Protein AF-A0A968BR06-F1 (afdb_monomer)

Mean predicted aligned error: 5.44 Å

Foldseek 3Di:
DDKFFADDPPHFAAVVQWPFKWKWKAAQVRDTQDIDTWDDDDRRITHDDDDPVSVVPGDFHWMKMKMWIHGNPDPDIDIDMDIDGD

Secondary structure (DSSP, 8-state):
-EEEE-EETTEEPPGGGEEEEEEEEE-TTS-EEEEEEPEEEETTEEEE---HHHHHHS-SSEEEEEEEEEESS-SS-EEEEEEEE-

pLDDT: mean 85.38, std 6.47, range [64.75, 92.81]

Structure (mmCIF, N/CA/C/O backbone):
data_AF-A0A968BR06-F1
#
_entry.id   AF-A0A968BR06-F1
#
loop_
_atom_site.group_PDB
_atom_site.id
_atom_site.type_symbol
_atom_site.label_atom_id
_atom_site.label_alt_id
_atom_site.label_comp_id
_atom_site.label_asym_id
_atom_site.label_entity_id
_atom_site.label_seq_id
_atom_site.pdbx_PDB_ins_code
_atom_site.Cartn_x
_atom_site.Cartn_y
_atom_site.Cartn_z
_atom_site.occupancy
_atom_site.B_iso_or_equiv
_atom_site.auth_seq_id
_atom_site.auth_comp_id
_atom_site.auth_asym_id
_atom_site.auth_atom_id
_atom_site.pdbx_PDB_model_num
ATOM 1 N N . THR A 1 1 ? -11.310 4.197 -1.250 1.00 81.62 1 THR A N 1
ATOM 2 C CA . THR A 1 1 ? -10.127 3.795 -2.035 1.00 81.62 1 THR A CA 1
ATOM 3 C C . THR A 1 1 ? -8.988 4.732 -1.706 1.00 81.62 1 THR A C 1
ATOM 5 O O . THR A 1 1 ? -9.251 5.851 -1.277 1.00 81.62 1 THR A O 1
ATOM 8 N N . TYR A 1 2 ? -7.753 4.264 -1.832 1.00 85.75 2 TYR A N 1
ATOM 9 C CA . TYR A 1 2 ? -6.544 5.043 -1.586 1.00 85.75 2 TYR A CA 1
ATOM 10 C C . TYR A 1 2 ? -5.581 4.865 -2.756 1.00 85.75 2 TYR A C 1
ATOM 12 O O . TYR A 1 2 ? -5.392 3.740 -3.218 1.00 85.75 2 TYR A O 1
ATOM 20 N N . ASP A 1 3 ? -4.992 5.960 -3.218 1.00 89.88 3 ASP A N 1
ATOM 21 C CA . ASP A 1 3 ? -4.148 5.984 -4.409 1.00 89.88 3 ASP A CA 1
ATOM 22 C C . ASP A 1 3 ? -2.677 5.879 -4.004 1.00 89.88 3 ASP A C 1
ATOM 24 O O . ASP A 1 3 ? -2.187 6.650 -3.179 1.00 89.88 3 ASP A O 1
ATOM 28 N N . ILE A 1 4 ? -1.979 4.897 -4.566 1.00 89.06 4 ILE A N 1
ATOM 29 C CA . ILE A 1 4 ? -0.575 4.591 -4.306 1.00 89.06 4 ILE A CA 1
ATOM 30 C C . ILE A 1 4 ? 0.199 4.867 -5.591 1.00 89.06 4 ILE A C 1
ATOM 32 O O . ILE A 1 4 ? 0.013 4.187 -6.603 1.00 89.06 4 ILE A O 1
ATOM 36 N N . PHE A 1 5 ? 1.096 5.846 -5.530 1.00 90.00 5 PHE A 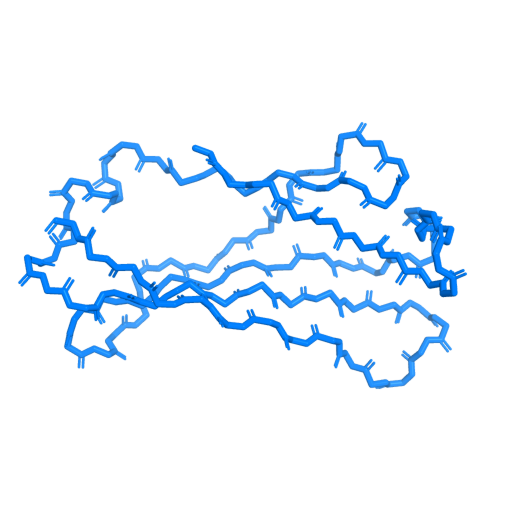N 1
ATOM 37 C CA . PHE A 1 5 ? 1.989 6.182 -6.630 1.00 90.00 5 PHE A CA 1
ATOM 38 C C . PHE A 1 5 ? 3.370 5.596 -6.359 1.00 90.00 5 PHE A C 1
ATOM 40 O O . PHE A 1 5 ? 3.949 5.804 -5.296 1.00 90.00 5 PHE A O 1
ATOM 47 N N . VAL A 1 6 ? 3.878 4.833 -7.319 1.00 88.44 6 VAL A N 1
ATOM 48 C CA . VAL A 1 6 ? 5.215 4.248 -7.289 1.00 88.44 6 VAL A CA 1
ATOM 49 C C . VAL A 1 6 ? 5.999 4.860 -8.436 1.00 88.44 6 VAL A C 1
ATOM 51 O O . VAL A 1 6 ? 5.754 4.547 -9.601 1.00 88.44 6 VAL A O 1
ATOM 54 N N . ASP A 1 7 ? 6.946 5.728 -8.108 1.00 89.38 7 ASP A N 1
ATOM 55 C CA . ASP A 1 7 ? 7.848 6.357 -9.066 1.00 89.38 7 ASP A CA 1
ATOM 56 C C . ASP A 1 7 ? 9.315 6.035 -8.758 1.00 89.38 7 ASP A C 1
ATOM 58 O O . ASP A 1 7 ? 9.684 5.598 -7.664 1.00 89.38 7 ASP A O 1
ATOM 62 N N . PHE A 1 8 ? 10.164 6.221 -9.761 1.00 83.88 8 PHE A N 1
ATOM 63 C CA . PHE A 1 8 ? 11.608 6.206 -9.615 1.00 83.88 8 PHE A CA 1
ATOM 64 C C . PHE A 1 8 ? 12.198 7.358 -10.417 1.00 83.88 8 PHE A C 1
ATOM 66 O O . PHE A 1 8 ? 11.933 7.500 -11.606 1.00 83.88 8 PHE A O 1
ATOM 73 N N . GLU A 1 9 ? 12.972 8.206 -9.738 1.00 85.94 9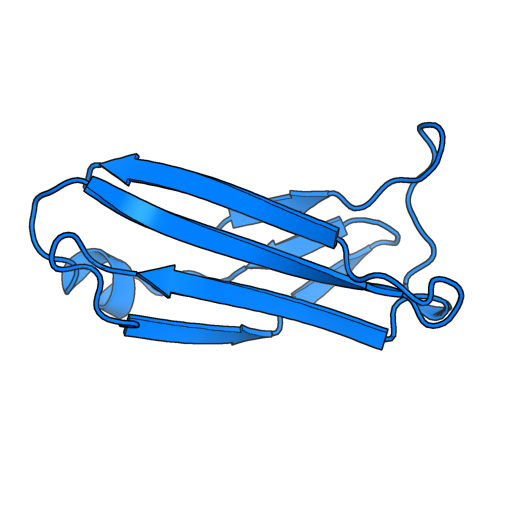 GLU A N 1
ATOM 74 C CA . GLU A 1 9 ? 13.555 9.427 -10.312 1.00 85.94 9 GLU A CA 1
ATOM 75 C C . GLU A 1 9 ? 12.512 10.380 -10.940 1.00 85.94 9 GLU A C 1
ATOM 77 O O . GLU A 1 9 ? 12.833 11.170 -11.827 1.00 85.94 9 GLU A O 1
ATOM 82 N N . GLY A 1 10 ? 11.267 10.354 -10.442 1.00 83.12 10 GLY A N 1
ATOM 83 C CA . GLY A 1 10 ? 10.166 11.176 -10.948 1.00 83.12 10 GLY A CA 1
ATOM 84 C C . GLY A 1 10 ? 9.457 10.609 -12.182 1.00 83.12 10 GLY A C 1
ATOM 85 O O . GLY A 1 10 ? 8.565 11.271 -12.715 1.00 83.12 10 GLY A O 1
ATOM 86 N N . GLU A 1 11 ? 9.820 9.403 -12.628 1.00 86.94 11 GLU A N 1
ATOM 87 C CA . GLU A 1 11 ? 9.113 8.661 -13.674 1.00 86.94 11 GLU A CA 1
ATOM 88 C C . GLU A 1 11 ? 8.277 7.524 -13.062 1.00 86.94 11 GLU A C 1
ATOM 90 O O . GLU A 1 11 ? 8.737 6.859 -12.129 1.00 86.94 11 GLU A O 1
ATOM 95 N N . PRO A 1 12 ? 7.054 7.267 -13.562 1.00 89.69 12 PRO A N 1
ATOM 96 C CA . PRO A 1 12 ? 6.224 6.172 -13.071 1.00 89.69 12 PRO A CA 1
ATOM 97 C C . PRO A 1 12 ? 6.940 4.829 -13.234 1.00 89.69 12 PRO A C 1
ATOM 99 O O . PRO A 1 12 ? 7.490 4.520 -14.294 1.00 89.69 12 PRO A O 1
ATOM 102 N N . TYR A 1 13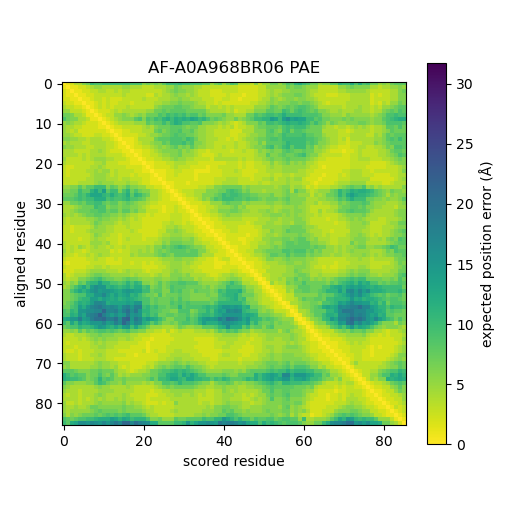 ? 6.935 4.019 -12.176 1.00 87.69 13 TYR A N 1
ATOM 103 C CA . TYR A 1 13 ? 7.645 2.748 -12.178 1.00 87.69 13 TYR A CA 1
ATOM 104 C C . TYR A 1 13 ? 6.907 1.711 -13.040 1.00 87.69 13 TYR A C 1
ATOM 106 O O . TYR A 1 13 ? 5.722 1.465 -12.791 1.00 87.69 13 TYR A O 1
ATOM 114 N N . PRO A 1 14 ? 7.577 1.039 -13.996 1.00 89.44 14 PRO A N 1
ATOM 115 C CA . PRO A 1 14 ? 6.934 0.047 -14.852 1.00 89.44 14 PRO A CA 1
ATOM 116 C C . PRO A 1 14 ? 6.304 -1.078 -14.032 1.00 89.44 14 PRO A C 1
ATOM 118 O O . PRO A 1 14 ? 6.986 -1.736 -13.238 1.00 89.44 14 PRO A O 1
ATOM 121 N N . ALA A 1 15 ? 5.018 -1.346 -14.246 1.00 87.62 15 ALA A N 1
ATOM 122 C CA . ALA A 1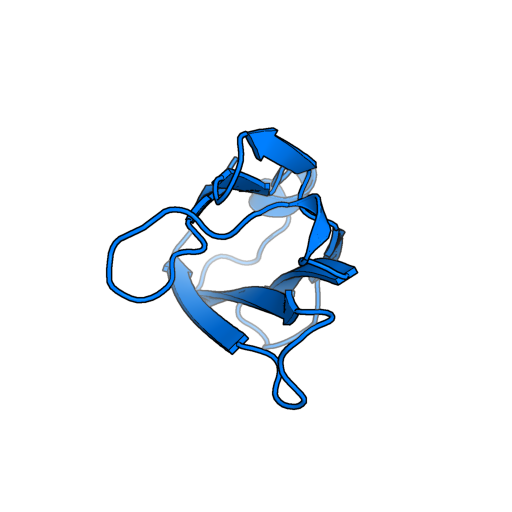 15 ? 4.309 -2.379 -13.501 1.00 87.62 15 ALA A CA 1
ATOM 123 C C . ALA A 1 15 ? 4.877 -3.783 -13.766 1.00 87.62 15 ALA A C 1
ATOM 125 O O . ALA A 1 15 ? 4.920 -4.619 -12.865 1.00 87.62 15 ALA A O 1
ATOM 126 N N . ASP A 1 16 ? 5.407 -4.025 -14.969 1.00 88.50 16 ASP A N 1
ATOM 127 C CA . ASP A 1 16 ? 6.112 -5.263 -15.322 1.00 88.50 16 ASP A CA 1
ATOM 128 C C . ASP A 1 16 ? 7.347 -5.531 -14.448 1.00 88.50 16 ASP A C 1
ATOM 130 O O . ASP A 1 16 ? 7.691 -6.691 -14.193 1.00 88.50 16 ASP A O 1
ATOM 134 N N . ASP A 1 17 ? 8.003 -4.480 -13.954 1.00 88.38 17 ASP A N 1
ATOM 135 C CA . ASP A 1 17 ? 9.148 -4.583 -13.051 1.00 88.38 17 ASP A CA 1
ATOM 136 C C . ASP A 1 17 ? 8.734 -4.572 -11.571 1.00 88.38 17 ASP A C 1
ATOM 138 O O . ASP A 1 17 ? 9.580 -4.792 -10.702 1.00 88.38 17 ASP A O 1
ATOM 142 N N . ILE A 1 18 ? 7.446 -4.406 -11.260 1.00 88.88 18 ILE A N 1
ATOM 143 C CA . ILE A 1 18 ? 6.894 -4.618 -9.921 1.00 88.88 18 ILE A CA 1
ATOM 144 C C . ILE A 1 18 ? 6.505 -6.087 -9.752 1.00 88.88 18 ILE A C 1
ATOM 146 O O . ILE A 1 18 ? 5.908 -6.731 -10.614 1.00 88.88 18 ILE A O 1
ATOM 150 N N . MET A 1 19 ? 6.914 -6.661 -8.625 1.00 88.31 19 MET A N 1
ATOM 151 C CA . MET A 1 19 ? 6.538 -8.015 -8.237 1.00 88.31 19 MET A CA 1
ATOM 152 C C . MET A 1 19 ? 5.150 -8.024 -7.609 1.00 88.31 19 MET A C 1
ATOM 154 O O . MET A 1 19 ? 4.346 -8.889 -7.934 1.00 88.31 19 MET A O 1
ATOM 158 N N . MET A 1 20 ? 4.900 -7.089 -6.694 1.00 88.69 20 MET A N 1
ATOM 159 C CA . MET A 1 20 ? 3.638 -6.966 -5.970 1.00 88.69 20 MET A CA 1
ATOM 160 C C . MET A 1 20 ? 3.577 -5.632 -5.225 1.00 88.69 20 MET A C 1
ATOM 162 O O . MET A 1 20 ? 4.600 -5.142 -4.737 1.00 88.69 20 MET A O 1
ATOM 166 N N . VAL A 1 21 ? 2.367 -5.098 -5.077 1.00 91.62 21 VAL A N 1
ATOM 167 C CA . VAL A 1 21 ? 2.065 -3.989 -4.168 1.00 91.62 21 VAL A CA 1
ATOM 168 C C . VAL A 1 21 ? 1.038 -4.485 -3.162 1.00 91.62 21 VAL A C 1
ATOM 170 O O . VAL A 1 21 ? -0.042 -4.930 -3.541 1.00 91.62 21 VAL A O 1
ATOM 173 N N . LYS A 1 22 ? 1.381 -4.450 -1.876 1.00 92.81 22 LYS A N 1
ATOM 174 C CA . LYS A 1 22 ? 0.488 -4.824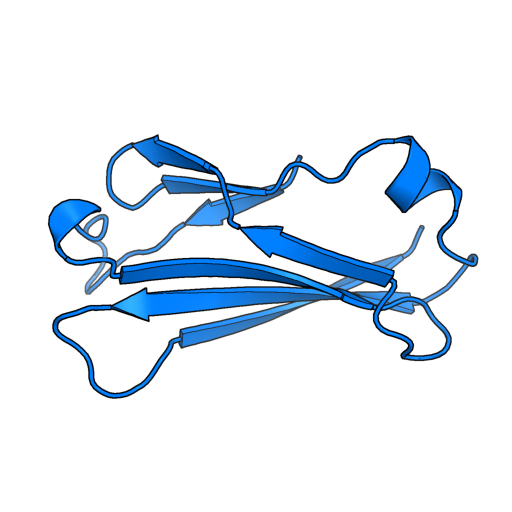 -0.776 1.00 92.81 22 LYS A CA 1
ATOM 175 C C . LYS A 1 22 ? 0.179 -3.628 0.090 1.00 92.81 22 LYS A C 1
ATOM 177 O O . LYS A 1 22 ? 1.033 -2.772 0.282 1.00 92.81 22 LYS A O 1
ATOM 182 N N . TYR A 1 23 ? -1.012 -3.615 0.661 1.00 91.50 23 TYR A N 1
ATOM 183 C CA . TYR A 1 23 ? -1.365 -2.687 1.714 1.00 91.50 23 TYR A CA 1
ATOM 184 C C . TYR A 1 23 ? -1.800 -3.437 2.970 1.00 91.50 23 TYR A C 1
ATOM 186 O O . TYR A 1 23 ? -2.389 -4.519 2.909 1.00 91.50 23 TYR A O 1
ATOM 194 N N . LEU A 1 24 ? -1.455 -2.857 4.113 1.00 91.00 24 LEU A N 1
ATOM 195 C CA . LEU A 1 24 ? -1.799 -3.327 5.443 1.00 91.00 24 LEU A CA 1
ATOM 196 C C . LEU A 1 24 ? -2.574 -2.218 6.149 1.00 91.00 24 LEU A C 1
ATOM 198 O O . LEU A 1 24 ? -2.165 -1.057 6.110 1.00 91.00 24 LEU A O 1
ATOM 202 N N . VAL A 1 25 ? -3.666 -2.578 6.809 1.00 88.62 25 VAL A N 1
ATOM 203 C CA . VAL A 1 25 ? -4.464 -1.663 7.625 1.00 88.62 25 VAL A CA 1
ATOM 204 C C . VAL A 1 25 ? -4.395 -2.132 9.064 1.00 88.62 25 VAL A C 1
ATOM 206 O O . VAL A 1 25 ? -4.722 -3.280 9.359 1.00 88.62 25 VAL A O 1
ATOM 209 N N . PHE A 1 26 ? -3.974 -1.237 9.943 1.00 87.75 26 PHE A N 1
ATOM 210 C CA . PHE A 1 26 ? -3.942 -1.433 11.379 1.00 87.75 26 PHE A CA 1
ATOM 211 C C . PHE A 1 26 ? -4.965 -0.519 12.041 1.00 87.75 26 PHE A C 1
ATOM 213 O O . PHE A 1 26 ? -5.106 0.643 11.643 1.00 87.75 26 PHE A O 1
ATOM 220 N N . ASP A 1 27 ? -5.655 -1.038 13.046 1.00 86.25 27 ASP A N 1
ATOM 221 C CA . ASP A 1 27 ? -6.576 -0.250 13.858 1.00 86.25 27 ASP A CA 1
ATOM 222 C C . ASP A 1 27 ? -5.846 0.577 14.935 1.00 86.25 27 ASP A C 1
ATOM 224 O O . ASP A 1 27 ? -4.618 0.544 15.079 1.00 86.25 27 ASP A O 1
ATOM 228 N N . ALA A 1 28 ? -6.624 1.321 15.722 1.00 83.31 28 ALA A N 1
ATOM 229 C CA . ALA A 1 28 ? -6.142 2.118 16.842 1.00 83.31 28 ALA A CA 1
ATOM 230 C C . ALA A 1 28 ? -5.533 1.296 17.998 1.00 83.31 28 ALA A C 1
ATOM 232 O O . ALA A 1 28 ? -4.819 1.870 18.826 1.00 83.31 28 ALA A O 1
ATOM 233 N N . THR A 1 29 ? -5.781 -0.019 18.074 1.00 81.94 29 THR A N 1
ATOM 234 C CA . THR A 1 29 ? -5.144 -0.913 19.060 1.00 81.94 29 THR A CA 1
ATOM 235 C C . THR A 1 29 ? -3.808 -1.464 18.547 1.00 81.94 29 THR A C 1
ATOM 237 O O . THR A 1 29 ? -3.022 -2.008 19.329 1.00 81.94 29 THR A O 1
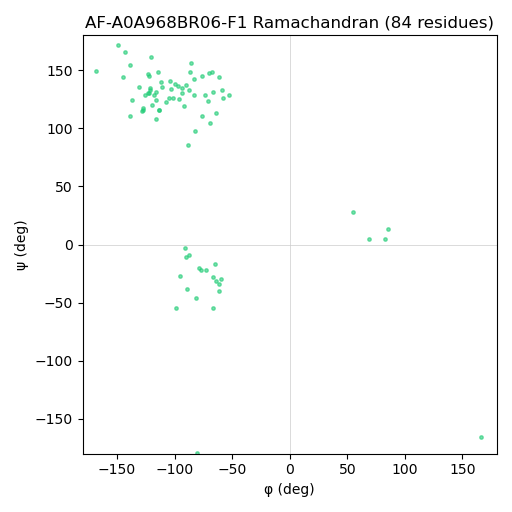ATOM 240 N N . GLY A 1 30 ? -3.495 -1.237 17.266 1.00 78.50 30 GLY A N 1
ATOM 241 C CA . GLY A 1 30 ? -2.295 -1.719 16.591 1.00 78.50 30 GLY A CA 1
ATOM 242 C C . GLY A 1 30 ? -2.447 -3.138 16.041 1.00 78.50 30 GLY A C 1
ATOM 243 O O . GLY A 1 30 ? -1.444 -3.766 15.689 1.00 78.50 30 GLY A O 1
ATOM 244 N N . GLU A 1 31 ? -3.670 -3.657 15.972 1.00 84.38 31 GLU A N 1
ATOM 245 C CA . GLU A 1 31 ? -3.980 -4.956 15.396 1.00 84.38 31 GLU A CA 1
ATOM 246 C C . GLU A 1 31 ? -4.122 -4.849 13.876 1.00 84.38 31 GLU A C 1
ATOM 248 O O . GLU A 1 31 ? -4.609 -3.861 13.329 1.00 84.38 31 GLU A O 1
ATOM 253 N N . LEU A 1 32 ? -3.649 -5.875 13.166 1.00 86.56 32 LEU A N 1
ATOM 254 C CA . LEU A 1 32 ? -3.770 -5.948 11.714 1.00 86.56 32 LEU A CA 1
ATOM 255 C C . LEU A 1 32 ? -5.208 -6.328 11.351 1.00 86.56 32 LEU A C 1
ATOM 257 O O . LEU A 1 32 ? -5.616 -7.472 11.549 1.00 86.56 32 LEU A O 1
ATOM 261 N N . VAL A 1 33 ? -5.937 -5.380 10.775 1.00 86.06 33 VAL A N 1
ATOM 262 C CA . VAL A 1 33 ? -7.337 -5.543 10.368 1.00 86.06 33 VAL A CA 1
ATOM 263 C C . VAL A 1 33 ? -7.431 -6.073 8.943 1.00 86.06 33 VAL A C 1
ATOM 265 O O . VAL A 1 33 ? -8.277 -6.914 8.648 1.00 86.06 33 VAL A O 1
ATOM 268 N N . GLU A 1 34 ? -6.543 -5.619 8.054 1.00 86.56 34 GLU A N 1
ATOM 269 C CA . GLU A 1 34 ? -6.533 -6.060 6.660 1.00 86.56 34 GLU A CA 1
ATOM 270 C C . GLU A 1 34 ? -5.125 -6.160 6.089 1.00 86.56 34 GLU A C 1
ATOM 272 O O . GLU A 1 34 ? -4.251 -5.343 6.377 1.00 86.56 34 GLU A O 1
ATOM 277 N N . ALA A 1 35 ? -4.931 -7.161 5.234 1.00 90.12 35 ALA A N 1
ATOM 278 C CA . ALA A 1 35 ? -3.753 -7.315 4.402 1.00 90.12 35 ALA A CA 1
ATOM 279 C C . ALA A 1 35 ? -4.184 -7.782 3.012 1.00 90.12 35 ALA A C 1
ATOM 281 O O . ALA A 1 35 ? -4.611 -8.926 2.846 1.00 90.12 35 ALA A O 1
ATOM 282 N N . ALA A 1 36 ? -4.050 -6.913 2.017 1.00 89.50 36 ALA A N 1
ATOM 283 C CA . ALA A 1 36 ? -4.494 -7.191 0.657 1.00 89.50 36 ALA A CA 1
ATOM 284 C C . ALA A 1 36 ? -3.534 -6.604 -0.385 1.00 89.50 36 ALA A C 1
ATOM 286 O O . ALA A 1 36 ? -2.624 -5.836 -0.071 1.00 89.50 36 ALA A O 1
ATOM 287 N N . GLU A 1 37 ? -3.687 -7.043 -1.631 1.00 91.50 37 GLU A N 1
ATOM 288 C CA . GLU A 1 37 ? -2.901 -6.554 -2.765 1.00 91.50 37 GLU A CA 1
ATOM 289 C C . GLU A 1 37 ? -3.605 -5.354 -3.400 1.00 91.50 37 GLU A C 1
ATOM 291 O O . GLU A 1 37 ? -4.830 -5.345 -3.528 1.00 91.50 37 GLU A O 1
ATOM 296 N N . ALA A 1 38 ? -2.834 -4.325 -3.748 1.00 91.25 38 ALA A N 1
ATOM 297 C CA . ALA A 1 38 ? -3.352 -3.159 -4.448 1.00 91.25 38 ALA A CA 1
ATOM 298 C C . ALA A 1 38 ? -3.588 -3.499 -5.925 1.00 91.25 38 ALA A C 1
ATOM 300 O O . ALA A 1 38 ? -2.832 -4.260 -6.534 1.00 91.25 38 ALA A O 1
ATOM 301 N N . GLU A 1 39 ? -4.633 -2.921 -6.503 1.00 90.88 39 GLU A N 1
ATOM 302 C CA . GLU A 1 39 ? -5.000 -3.136 -7.897 1.00 90.88 39 GLU A CA 1
ATOM 303 C C . GLU A 1 39 ? -4.174 -2.208 -8.789 1.00 90.88 39 GLU A C 1
ATOM 305 O O . GLU A 1 39 ? -4.108 -1.004 -8.547 1.00 90.88 39 GLU A O 1
ATOM 310 N N . LEU A 1 40 ? -3.529 -2.764 -9.816 1.00 90.50 40 LEU A N 1
ATOM 311 C CA . LEU A 1 40 ? -2.815 -1.978 -10.819 1.00 90.50 40 LEU A CA 1
ATOM 312 C C . LEU A 1 40 ? -3.826 -1.239 -11.700 1.00 90.50 40 LEU A C 1
ATOM 314 O O . LEU A 1 40 ? -4.668 -1.877 -12.334 1.00 90.50 40 LEU A O 1
ATOM 318 N N . VAL A 1 41 ? -3.704 0.084 -11.772 1.00 91.06 41 VAL A N 1
ATOM 319 C CA . VAL A 1 41 ? -4.517 0.922 -12.662 1.00 91.06 41 VAL A CA 1
ATOM 320 C C . VAL A 1 41 ? -3.727 1.239 -13.927 1.00 91.06 41 VAL A C 1
ATOM 322 O O . VAL A 1 41 ? -4.176 0.923 -15.026 1.00 91.06 41 VAL A O 1
ATOM 325 N N . GLU A 1 42 ? -2.529 1.801 -13.764 1.00 89.12 42 GLU A N 1
ATOM 326 C CA . GLU A 1 42 ? -1.583 2.149 -14.832 1.00 89.12 42 GLU A CA 1
ATOM 327 C C . GLU A 1 42 ? -0.143 2.025 -14.307 1.00 89.12 42 GLU A C 1
ATOM 329 O O . GLU A 1 42 ? 0.069 1.825 -13.110 1.00 89.12 42 GLU A O 1
ATOM 334 N N . ASP A 1 43 ? 0.865 2.132 -15.178 1.00 87.81 43 ASP A N 1
ATOM 335 C CA . ASP A 1 43 ? 2.269 2.106 -14.750 1.00 87.81 43 ASP A CA 1
ATOM 336 C C . ASP A 1 43 ? 2.531 3.146 -13.649 1.00 87.81 43 ASP A C 1
ATOM 338 O O . ASP A 1 43 ? 2.175 4.318 -13.770 1.00 87.81 43 ASP A O 1
ATOM 342 N N . GLY A 1 44 ? 3.135 2.697 -12.547 1.00 87.81 44 GLY A N 1
ATOM 343 C CA . GLY A 1 44 ? 3.379 3.516 -11.363 1.00 87.81 44 GLY A CA 1
ATOM 344 C C . GLY A 1 44 ? 2.131 3.927 -10.574 1.00 87.81 44 GLY A C 1
ATOM 345 O O . GLY A 1 44 ? 2.274 4.671 -9.608 1.00 87.81 44 GLY A O 1
ATOM 346 N N . TYR A 1 45 ? 0.930 3.456 -10.924 1.00 91.69 45 TYR A N 1
ATOM 347 C CA . TYR A 1 45 ? -0.314 3.810 -10.239 1.00 91.69 45 TYR A CA 1
ATOM 348 C C . TYR A 1 45 ? -1.117 2.577 -9.808 1.00 91.69 45 TYR A C 1
ATOM 350 O O . TYR A 1 45 ? -1.613 1.791 -10.620 1.00 91.69 45 TYR A O 1
ATOM 358 N N . TYR A 1 46 ? -1.281 2.450 -8.494 1.00 91.94 46 TYR A N 1
ATOM 359 C CA . TYR A 1 46 ? -2.031 1.386 -7.846 1.00 91.94 46 TYR A CA 1
ATOM 360 C C . TYR A 1 46 ? -3.130 1.973 -6.967 1.00 91.94 46 TYR A C 1
ATOM 362 O O . TYR A 1 46 ? -2.946 3.010 -6.336 1.00 91.94 46 TYR A O 1
ATOM 370 N N . THR A 1 47 ? -4.254 1.277 -6.854 1.00 90.88 47 THR A N 1
ATOM 371 C CA . THR A 1 47 ? -5.342 1.665 -5.955 1.00 90.88 47 THR A CA 1
ATOM 372 C C . THR A 1 47 ? -5.565 0.582 -4.907 1.00 90.88 47 THR A C 1
ATOM 374 O O . THR A 1 47 ? -5.738 -0.596 -5.215 1.00 90.88 47 THR A O 1
ATOM 377 N N . ALA A 1 48 ? -5.580 0.985 -3.639 1.00 89.88 48 ALA A N 1
ATOM 378 C CA . ALA A 1 48 ? -5.993 0.150 -2.522 1.00 89.88 48 ALA A CA 1
ATOM 379 C C . ALA A 1 48 ? -7.491 0.344 -2.244 1.00 89.88 48 ALA A C 1
ATOM 381 O O . ALA A 1 48 ? -7.965 1.441 -1.913 1.00 89.88 48 ALA A O 1
ATOM 382 N N . THR A 1 49 ? -8.253 -0.739 -2.358 1.00 86.56 49 THR A N 1
ATOM 383 C CA . THR A 1 49 ? -9.699 -0.730 -2.126 1.00 86.56 49 THR A CA 1
ATOM 384 C C . THR A 1 49 ? -10.012 -0.984 -0.654 1.00 86.56 49 THR A C 1
ATOM 386 O O . THR A 1 49 ? -10.310 -2.096 -0.244 1.00 86.56 49 THR A O 1
ATOM 389 N N . LEU A 1 50 ? -9.995 0.089 0.140 1.00 80.75 50 LEU A N 1
ATOM 390 C CA . LEU A 1 50 ? -10.533 0.096 1.504 1.00 80.75 50 LEU A CA 1
ATOM 391 C C . LEU A 1 50 ? -12.062 -0.022 1.438 1.00 80.75 50 LEU A C 1
ATOM 393 O O . LEU A 1 50 ? -12.740 0.937 1.049 1.00 80.75 50 LEU A O 1
ATOM 397 N N . SER A 1 51 ? -12.595 -1.201 1.754 1.00 76.56 51 SER A N 1
ATOM 398 C CA . SER A 1 51 ? -14.041 -1.436 1.760 1.00 76.56 51 SER A CA 1
ATOM 399 C C . SER A 1 51 ? -14.730 -0.641 2.877 1.00 76.56 51 SER A C 1
ATOM 401 O O . SER A 1 51 ? -14.152 -0.395 3.938 1.00 76.56 51 SER A O 1
ATOM 403 N N . ALA A 1 52 ? -15.978 -0.224 2.640 1.00 72.69 52 ALA A N 1
ATOM 404 C CA . ALA A 1 52 ? -16.748 0.545 3.621 1.00 72.69 52 ALA A CA 1
ATOM 405 C C . ALA A 1 52 ? -16.981 -0.247 4.919 1.00 72.69 52 ALA A C 1
ATOM 407 O O . ALA A 1 52 ? -16.961 0.340 6.000 1.00 72.69 52 ALA A O 1
ATOM 408 N N . ASP A 1 53 ? -17.141 -1.568 4.812 1.00 69.38 53 ASP A N 1
ATOM 409 C CA . ASP A 1 53 ? -17.221 -2.489 5.947 1.00 69.38 53 ASP A CA 1
ATOM 410 C C . ASP A 1 53 ? -15.939 -2.476 6.787 1.00 69.38 53 ASP A C 1
ATOM 412 O O . ASP A 1 53 ? -16.018 -2.464 8.014 1.00 69.38 53 ASP A O 1
ATOM 416 N N . LEU A 1 54 ? -14.765 -2.402 6.144 1.00 75.12 54 LEU A N 1
ATOM 417 C CA . LEU A 1 54 ? -13.492 -2.313 6.852 1.00 75.12 54 LEU A CA 1
ATOM 418 C C . LEU A 1 54 ? -13.376 -0.989 7.604 1.00 75.12 54 LEU A C 1
ATOM 420 O O . LEU A 1 54 ? -13.191 -0.981 8.815 1.00 75.12 54 LEU A O 1
ATOM 424 N N . THR A 1 55 ? -13.545 0.136 6.903 1.00 73.25 55 THR A N 1
ATOM 425 C CA . THR A 1 55 ? -13.403 1.469 7.508 1.00 73.25 55 THR A CA 1
ATOM 426 C C . THR A 1 55 ? -14.480 1.768 8.547 1.00 73.25 55 THR A C 1
ATOM 428 O O . THR A 1 55 ? -14.236 2.541 9.466 1.00 73.25 55 THR A O 1
ATOM 431 N N . GLY A 1 56 ? -15.664 1.163 8.415 1.00 69.00 56 GLY A N 1
ATOM 432 C CA . GLY A 1 56 ? -16.753 1.283 9.384 1.00 69.00 56 GLY A CA 1
ATOM 433 C C . GLY A 1 56 ? -16.575 0.404 10.624 1.00 69.00 56 GLY A C 1
ATOM 434 O O . GLY A 1 56 ? -17.199 0.679 11.646 1.00 69.00 56 GLY A O 1
ATOM 435 N N . GLY A 1 57 ? -15.742 -0.638 10.538 1.00 68.56 57 GLY A N 1
ATOM 436 C CA . GLY A 1 57 ? -15.374 -1.506 11.658 1.00 68.56 57 GLY A CA 1
ATOM 437 C C . GLY A 1 57 ? -14.139 -1.041 12.434 1.00 68.56 57 GLY A C 1
ATOM 438 O O . GLY A 1 57 ? -13.879 -1.581 13.506 1.00 68.56 57 GLY A O 1
ATOM 439 N N . LEU A 1 58 ? -13.393 -0.056 11.918 1.00 74.56 58 LEU A N 1
ATOM 440 C CA . LEU A 1 58 ? -12.241 0.510 12.616 1.00 74.56 58 LEU A CA 1
ATOM 441 C C . LEU A 1 58 ? -12.697 1.243 13.876 1.00 74.56 58 LEU A C 1
ATOM 443 O O . LEU A 1 58 ? -13.609 2.074 13.842 1.00 74.56 58 LEU A O 1
ATOM 447 N N . GLU A 1 59 ? -12.032 0.952 14.990 1.00 70.69 59 GLU A N 1
ATOM 448 C CA . GLU A 1 59 ? -12.267 1.674 16.232 1.00 70.69 59 GLU A CA 1
ATOM 449 C C . GLU A 1 59 ? -11.932 3.165 16.037 1.00 70.69 59 GLU A C 1
ATOM 451 O O . GLU A 1 59 ? -11.013 3.531 15.295 1.00 70.69 59 GLU A O 1
ATOM 456 N N . ALA A 1 60 ? -12.704 4.046 16.676 1.00 72.12 60 ALA A N 1
ATOM 457 C CA . ALA A 1 60 ? -12.467 5.482 16.590 1.00 72.12 60 ALA A CA 1
ATOM 458 C C . ALA A 1 60 ? -11.106 5.812 17.222 1.00 72.12 60 ALA A C 1
ATOM 460 O O . ALA A 1 60 ? -10.921 5.664 18.431 1.00 72.12 60 ALA A O 1
ATOM 461 N N . GLY A 1 61 ? -10.147 6.261 16.412 1.00 75.38 61 GLY A N 1
ATOM 462 C CA . GLY A 1 61 ? -8.782 6.495 16.871 1.00 75.38 61 GLY A CA 1
ATOM 463 C C . GLY A 1 61 ? -7.775 6.686 15.740 1.00 75.38 61 GLY A C 1
ATOM 464 O O . GLY A 1 61 ? -8.143 6.939 14.594 1.00 75.38 61 GLY A O 1
ATOM 465 N N . SER A 1 62 ? -6.487 6.604 16.086 1.00 80.88 62 SER A N 1
ATOM 466 C CA . SER A 1 62 ? -5.380 6.683 15.125 1.00 80.88 62 SER A CA 1
ATOM 467 C C . SER A 1 62 ? -5.153 5.322 14.481 1.00 80.88 62 SER A C 1
ATOM 469 O O . SER A 1 62 ? -4.455 4.481 15.038 1.00 80.88 62 SER A O 1
ATOM 471 N N . ASN A 1 63 ? -5.715 5.134 13.296 1.00 84.88 63 ASN A N 1
ATOM 472 C CA . ASN A 1 63 ? -5.470 3.967 12.463 1.00 84.88 63 ASN A CA 1
ATOM 473 C C . ASN A 1 63 ? -4.217 4.187 11.609 1.00 84.88 63 ASN A C 1
ATOM 475 O O . ASN A 1 63 ? -3.814 5.323 11.328 1.00 84.88 63 ASN A O 1
ATOM 479 N N . GLN A 1 64 ? -3.590 3.096 11.179 1.00 87.94 64 GLN A N 1
ATOM 480 C CA . GLN A 1 64 ? -2.384 3.149 10.361 1.00 87.94 64 GLN A CA 1
ATOM 481 C C . GLN A 1 64 ? -2.564 2.342 9.080 1.00 87.94 64 GLN A C 1
ATOM 483 O O . GLN A 1 64 ? -2.910 1.169 9.098 1.00 87.94 64 GLN A O 1
ATOM 488 N N . PHE A 1 65 ? -2.274 2.974 7.9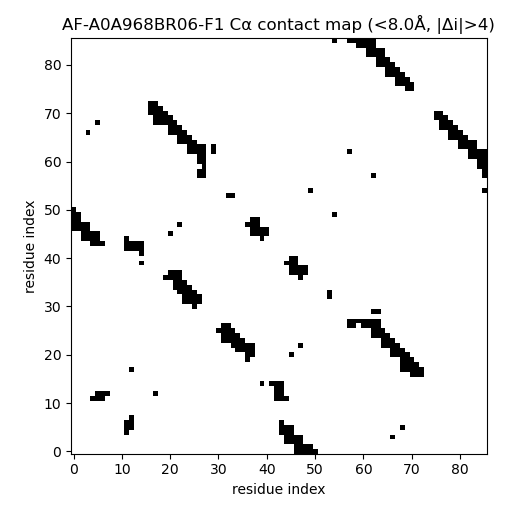55 1.00 88.88 65 PHE A N 1
ATOM 489 C CA . PHE A 1 65 ? -2.179 2.356 6.644 1.00 88.88 65 PHE A CA 1
ATOM 490 C C . PHE A 1 65 ? -0.705 2.186 6.285 1.00 88.88 65 PHE A C 1
ATOM 492 O O . PHE A 1 65 ? 0.079 3.116 6.460 1.00 88.88 65 PHE A O 1
ATOM 499 N N . ALA A 1 66 ? -0.306 1.024 5.782 1.00 90.75 66 ALA A N 1
ATOM 500 C CA . ALA A 1 66 ? 1.043 0.792 5.282 1.00 90.75 66 ALA A CA 1
ATOM 501 C C . ALA A 1 66 ? 0.990 0.219 3.866 1.00 90.75 66 ALA A C 1
ATOM 503 O O . ALA A 1 66 ? 0.506 -0.894 3.678 1.00 90.75 66 ALA A O 1
ATOM 504 N N . ALA A 1 67 ? 1.510 0.954 2.886 1.00 91.69 67 ALA A N 1
ATOM 505 C CA . ALA A 1 67 ? 1.711 0.481 1.523 1.00 91.69 67 ALA A CA 1
ATOM 506 C C . ALA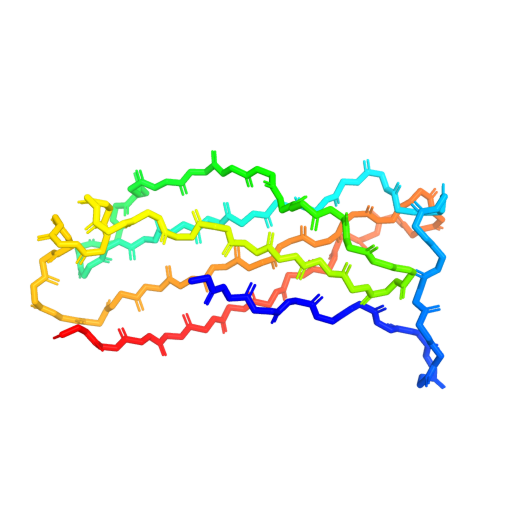 A 1 67 ? 3.130 -0.075 1.364 1.00 91.69 67 ALA A C 1
ATOM 508 O O . ALA A 1 67 ? 4.101 0.527 1.815 1.00 91.69 67 ALA A O 1
ATOM 509 N N . ILE A 1 68 ? 3.254 -1.233 0.724 1.00 92.25 68 ILE A N 1
ATOM 510 C CA . ILE A 1 68 ? 4.510 -1.940 0.491 1.00 92.25 68 ILE A CA 1
ATOM 511 C C . ILE A 1 68 ? 4.602 -2.264 -0.993 1.00 92.25 68 ILE A C 1
ATOM 513 O O . ILE A 1 68 ? 3.833 -3.083 -1.497 1.00 92.25 68 ILE A O 1
ATOM 517 N N . ALA A 1 69 ? 5.573 -1.674 -1.678 1.00 90.62 69 ALA A N 1
ATOM 518 C CA . ALA A 1 69 ? 5.887 -1.974 -3.066 1.00 90.62 69 ALA A CA 1
ATOM 519 C C . ALA A 1 69 ? 7.159 -2.824 -3.140 1.00 90.62 69 ALA A C 1
ATOM 521 O O . ALA A 1 69 ? 8.213 -2.461 -2.609 1.00 90.62 69 ALA A O 1
ATOM 522 N N . VAL A 1 70 ? 7.072 -3.967 -3.818 1.00 90.38 70 VAL A N 1
ATOM 5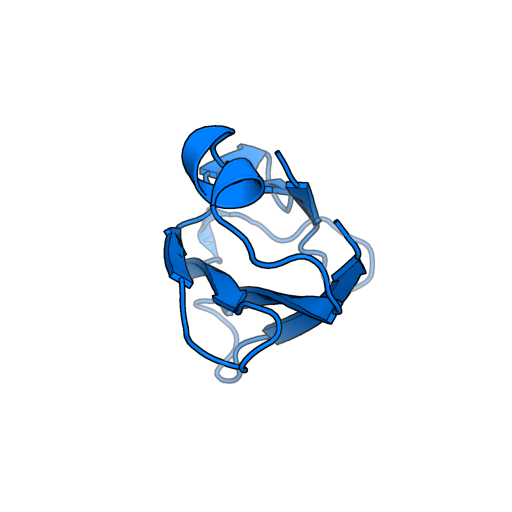23 C CA . VAL A 1 70 ? 8.211 -4.859 -4.041 1.00 90.38 70 VAL A CA 1
ATOM 524 C C . VAL A 1 70 ? 8.541 -4.872 -5.524 1.00 90.38 70 VAL A C 1
ATOM 526 O O . VAL A 1 70 ? 7.744 -5.332 -6.338 1.00 90.38 70 VAL A O 1
ATOM 529 N N . SER A 1 71 ? 9.727 -4.386 -5.878 1.00 88.56 71 SER A N 1
ATOM 530 C CA . SER A 1 71 ? 10.239 -4.437 -7.249 1.00 88.56 71 SER A CA 1
ATOM 531 C C . SER A 1 71 ? 10.965 -5.761 -7.516 1.00 88.56 71 SER A C 1
ATOM 533 O O . SER A 1 71 ? 11.595 -6.330 -6.630 1.00 88.56 71 SER A O 1
ATOM 535 N N . LYS A 1 72 ? 10.910 -6.246 -8.759 1.00 87.69 72 LYS A N 1
ATOM 536 C CA . LYS A 1 72 ? 11.722 -7.369 -9.262 1.00 87.69 72 LYS A CA 1
ATOM 537 C C . LYS A 1 72 ? 13.187 -6.970 -9.466 1.00 87.69 72 LYS A C 1
ATOM 539 O O . LYS A 1 72 ? 14.058 -7.835 -9.534 1.00 87.69 72 LYS A O 1
ATOM 544 N N . ARG A 1 73 ? 13.457 -5.670 -9.619 1.00 85.94 73 ARG A N 1
ATOM 545 C CA . ARG A 1 73 ? 14.788 -5.103 -9.895 1.00 85.94 73 ARG A CA 1
ATOM 546 C C . ARG A 1 73 ? 15.505 -4.650 -8.631 1.00 85.94 73 ARG A C 1
ATOM 548 O O . ARG A 1 73 ? 16.733 -4.635 -8.611 1.00 85.94 73 ARG A O 1
ATOM 555 N N . ALA A 1 74 ? 14.756 -4.293 -7.591 1.00 80.81 74 ALA A N 1
ATOM 556 C CA . ALA A 1 74 ? 15.307 -3.885 -6.308 1.00 80.81 74 ALA A CA 1
ATOM 557 C C . ALA A 1 74 ? 15.257 -5.037 -5.296 1.00 80.81 74 ALA A C 1
ATOM 559 O O . ALA A 1 74 ? 14.263 -5.742 -5.175 1.00 80.81 74 ALA A O 1
ATOM 560 N N . LEU A 1 75 ? 16.334 -5.200 -4.528 1.00 81.50 75 LEU A N 1
ATOM 561 C CA . LEU A 1 75 ? 16.396 -6.173 -3.429 1.00 81.50 75 LEU A CA 1
ATOM 562 C C . LEU A 1 75 ? 15.641 -5.707 -2.179 1.00 81.50 75 LEU A C 1
ATOM 564 O O . LEU A 1 75 ? 15.300 -6.525 -1.327 1.00 81.50 75 LEU A O 1
ATOM 568 N N . VAL A 1 76 ? 15.428 -4.397 -2.049 1.00 84.25 76 VAL A N 1
ATOM 569 C CA . VAL A 1 76 ? 14.811 -3.785 -0.875 1.00 84.25 76 VAL A CA 1
ATOM 570 C C . VAL A 1 76 ? 13.401 -3.333 -1.249 1.00 84.25 76 VAL A C 1
ATOM 572 O O . VAL A 1 76 ? 13.261 -2.556 -2.196 1.00 84.25 76 VAL A O 1
ATOM 575 N N . PRO A 1 77 ? 12.363 -3.810 -0.543 1.00 88.12 77 PRO A N 1
ATOM 576 C CA . PRO A 1 77 ? 11.011 -3.312 -0.733 1.00 88.12 77 PRO A CA 1
ATOM 577 C C . PRO A 1 77 ? 10.889 -1.887 -0.190 1.00 88.12 77 PRO A C 1
ATOM 579 O O . PRO A 1 77 ? 11.529 -1.528 0.801 1.00 88.12 77 PRO A O 1
ATOM 582 N N . VAL A 1 78 ? 10.038 -1.090 -0.824 1.00 88.56 78 VAL A N 1
ATOM 583 C CA . VAL A 1 78 ? 9.685 0.248 -0.349 1.00 88.56 78 VAL A CA 1
ATOM 584 C C . VAL A 1 78 ? 8.430 0.123 0.502 1.00 88.56 78 VAL A C 1
ATOM 586 O O . VAL A 1 78 ? 7.469 -0.521 0.088 1.00 88.56 78 VAL A O 1
ATOM 589 N N . LEU A 1 79 ? 8.450 0.711 1.696 1.00 90.44 79 LEU A N 1
ATOM 590 C CA . LEU A 1 79 ? 7.302 0.784 2.594 1.00 90.44 79 LEU A CA 1
ATOM 591 C C . LEU A 1 79 ? 7.023 2.248 2.919 1.00 90.44 79 LEU A C 1
ATOM 593 O O . LEU A 1 79 ? 7.925 2.975 3.332 1.00 90.44 79 LEU A O 1
ATOM 597 N N . GLU A 1 80 ? 5.766 2.640 2.775 1.00 90.44 80 GLU A N 1
ATOM 598 C CA . GLU A 1 80 ? 5.253 3.935 3.191 1.00 90.44 80 GLU A CA 1
ATOM 599 C C . GLU A 1 80 ? 4.105 3.727 4.177 1.00 90.44 80 GLU A C 1
ATOM 601 O O . GLU A 1 80 ? 3.196 2.934 3.936 1.00 90.44 80 GLU A O 1
ATOM 606 N N . THR A 1 81 ? 4.157 4.420 5.313 1.00 88.69 81 THR A N 1
ATOM 607 C CA . THR A 1 81 ? 3.122 4.345 6.348 1.00 88.69 81 THR A CA 1
ATOM 608 C C . THR A 1 81 ? 2.446 5.690 6.507 1.00 88.69 81 THR A C 1
ATOM 610 O O . THR A 1 81 ? 3.120 6.699 6.716 1.00 88.69 81 THR A O 1
ATOM 613 N N . LEU A 1 82 ? 1.121 5.684 6.500 1.00 86.12 82 LEU A N 1
ATOM 614 C CA . LEU A 1 82 ? 0.291 6.847 6.736 1.00 86.12 82 LEU A CA 1
ATOM 615 C C . LEU A 1 82 ? -0.625 6.597 7.930 1.00 86.12 82 LEU A C 1
ATOM 617 O O . LEU A 1 82 ? -1.272 5.560 8.036 1.00 86.12 82 LEU A O 1
ATOM 621 N N . GLN A 1 83 ? -0.686 7.564 8.835 1.00 84.56 83 GLN A N 1
ATOM 622 C CA . GLN A 1 83 ? -1.626 7.541 9.948 1.00 84.56 83 GLN A CA 1
ATOM 623 C C . GLN A 1 83 ? -2.847 8.371 9.583 1.00 84.56 83 GLN A C 1
ATOM 625 O O . GLN A 1 83 ? -2.719 9.471 9.041 1.00 84.56 83 GLN A O 1
ATOM 630 N N . PHE A 1 84 ? -4.027 7.851 9.890 1.00 80.31 84 PHE A N 1
ATOM 631 C CA . PHE A 1 84 ? -5.286 8.537 9.652 1.00 80.31 84 PHE A CA 1
ATOM 632 C C . PHE A 1 84 ? -6.224 8.342 10.839 1.00 80.31 84 PHE A C 1
ATOM 634 O O . PHE A 1 84 ? -6.103 7.389 11.606 1.00 80.31 84 PHE A O 1
ATOM 641 N N . VAL A 1 85 ? -7.144 9.285 11.004 1.00 77.06 85 VAL A N 1
ATOM 642 C CA . VAL A 1 85 ? -8.189 9.229 12.026 1.00 77.06 85 VAL A CA 1
ATOM 643 C C . VAL A 1 85 ? -9.533 9.031 11.341 1.00 77.06 85 VAL A C 1
ATOM 645 O O . VAL A 1 85 ? -9.797 9.672 10.320 1.00 77.06 85 VAL A O 1
ATOM 648 N N . THR A 1 86 ? -10.343 8.124 11.880 1.00 64.75 86 THR A N 1
ATOM 649 C CA . THR A 1 86 ? -11.748 7.918 11.493 1.00 64.75 86 THR A CA 1
ATOM 650 C C . THR A 1 86 ? -12.704 8.630 12.435 1.00 64.75 86 THR A C 1
ATOM 652 O O . THR A 1 86 ? -12.360 8.807 13.627 1.00 64.75 86 THR A O 1
#

Nearest PDB structures (foldseek):
  4v33-assembly2_B  TM=6.492E-01  e=9.367E-01  Bacillus anthracis
  5loa-assembly1_B  TM=3.209E-01  e=7.437E+00  Corynebacterium glutamicum ATCC 13032

Radius of gyration: 13.51 Å; Cα contacts (8 Å, |Δi|>4): 184; chains: 1; bounding box: 34×19×34 Å

Sequence (86 aa):
TYDIFVDFEGEPYPADDIMMVKYLVFDATGELVEAAEAELVEDGYYTATLSADLTGGLEAGSNQFAAIAVSKRALVPVLETLQFVT

Solvent-accessible surface area (backbone atoms only — not comparable to full-atom values): 4882 Å² total; per-residue (Å²): 104,45,83,46,77,42,62,53,98,87,40,63,33,55,54,88,48,41,71,49,42,36,37,37,35,27,33,51,87,69,49,80,76,45,78,49,72,39,44,79,76,50,65,20,33,31,38,37,78,64,48,67,71,57,68,69,65,47,58,80,35,63,25,35,41,34,44,35,44,33,39,71,84,46,94,66,66,49,74,50,76,46,76,47,73,107